Protein AF-A0A7S1UTX3-F1 (afdb_monomer)

Foldseek 3Di:
DDDDDDPDDPCCVPPVDDPDDDDPLAVDACLVVQVVCVVVVVPHPQVVQVPDPDRYDPVSVVVSVVVCVVVVQFDFDPDPDDTPDPRPPDDDPDDDDDCDDDDDDDDPDD

Organism: NCBI:txid210454

Structure (mmCIF, N/CA/C/O backbone):
data_AF-A0A7S1UTX3-F1
#
_entry.id   AF-A0A7S1UTX3-F1
#
loop_
_atom_site.group_PDB
_atom_site.id
_atom_site.type_symbol
_atom_site.label_atom_id
_atom_site.label_alt_id
_atom_site.label_comp_id
_atom_site.label_asym_id
_atom_site.label_entity_id
_atom_site.label_seq_id
_atom_site.pdbx_PDB_ins_code
_atom_site.Cartn_x
_atom_site.Cartn_y
_atom_site.Cartn_z
_atom_site.occupancy
_atom_site.B_iso_or_equiv
_atom_site.auth_seq_id
_atom_site.auth_comp_id
_atom_site.auth_asym_id
_atom_site.auth_atom_id
_atom_site.pdbx_PDB_model_num
ATOM 1 N N . PRO A 1 1 ? -37.092 4.075 16.153 1.00 83.31 1 PRO A N 1
ATOM 2 C CA . PRO A 1 1 ? -36.030 3.950 17.183 1.00 83.31 1 PRO A CA 1
ATOM 3 C C . PRO A 1 1 ? -35.410 2.551 17.130 1.00 83.31 1 PRO A C 1
ATOM 5 O O . PRO A 1 1 ? -36.159 1.580 17.152 1.00 83.31 1 PRO A O 1
ATOM 8 N N . GLY A 1 2 ? -34.086 2.457 16.983 1.00 96.75 2 GLY A N 1
ATOM 9 C CA . GLY A 1 2 ? -33.353 1.187 16.927 1.00 96.75 2 GLY A CA 1
ATOM 10 C C . GLY A 1 2 ? -32.471 0.996 18.158 1.00 96.75 2 GLY A C 1
ATOM 11 O O . GLY A 1 2 ? -32.091 1.976 18.797 1.00 96.75 2 GLY A O 1
ATOM 12 N N . VAL A 1 3 ? -32.156 -0.257 18.482 1.00 96.12 3 VAL A N 1
ATOM 13 C CA . VAL A 1 3 ? -31.199 -0.615 19.537 1.00 96.12 3 VAL A CA 1
ATOM 14 C C . VAL A 1 3 ? -29.976 -1.246 18.874 1.00 96.12 3 VAL A C 1
ATOM 16 O O . VAL A 1 3 ? -30.130 -2.114 18.017 1.00 96.12 3 VAL A O 1
ATOM 19 N N . SER A 1 4 ? -28.779 -0.804 19.262 1.00 94.69 4 SER A N 1
ATOM 20 C CA . SER A 1 4 ? -27.497 -1.391 18.858 1.00 94.69 4 SER A CA 1
ATOM 21 C C . SER A 1 4 ? -26.820 -1.981 20.089 1.00 94.69 4 SER A C 1
ATOM 23 O O . SER A 1 4 ? -26.649 -1.285 21.090 1.00 94.69 4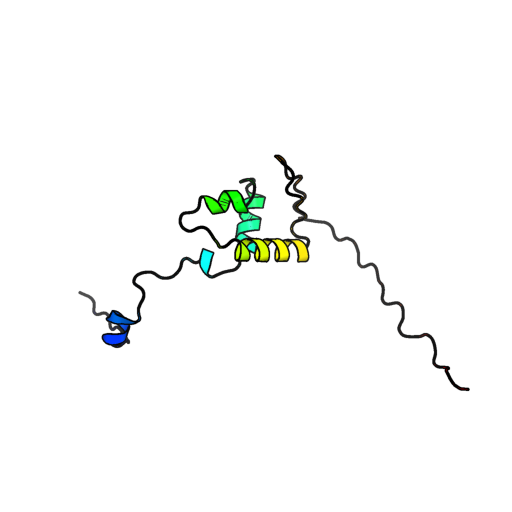 SER A O 1
ATOM 25 N N . TYR A 1 5 ? -26.446 -3.257 20.021 1.00 95.50 5 TYR A N 1
ATOM 26 C CA . TYR A 1 5 ? -25.701 -3.932 21.079 1.00 95.50 5 TYR A CA 1
ATOM 27 C C . TYR A 1 5 ? -24.243 -4.058 20.654 1.00 95.50 5 TYR A C 1
ATOM 29 O O . TYR A 1 5 ? -23.915 -4.769 19.705 1.00 95.50 5 TYR A O 1
ATOM 37 N N . HIS A 1 6 ? -23.370 -3.357 21.366 1.00 94.00 6 HIS A N 1
ATOM 38 C CA . HIS A 1 6 ? -21.934 -3.398 21.141 1.00 94.00 6 HIS A CA 1
ATOM 39 C C . HIS A 1 6 ? -21.304 -4.446 22.061 1.00 94.00 6 HIS A C 1
ATOM 41 O O . HIS A 1 6 ? -21.386 -4.339 23.281 1.00 94.00 6 HIS A O 1
ATOM 47 N N . MET A 1 7 ? -20.692 -5.475 21.473 1.00 96.56 7 MET A N 1
ATOM 48 C CA . MET A 1 7 ? -20.127 -6.622 22.199 1.00 96.56 7 MET A CA 1
ATOM 49 C C . MET A 1 7 ? -18.654 -6.384 22.569 1.00 96.56 7 MET A C 1
ATOM 51 O O . MET A 1 7 ? -17.792 -7.216 22.297 1.00 96.56 7 MET A O 1
ATOM 55 N N . PHE A 1 8 ? -18.354 -5.224 23.153 1.00 95.44 8 PHE A N 1
ATOM 56 C CA . PHE A 1 8 ? -17.022 -4.854 23.637 1.00 95.44 8 PHE A CA 1
ATOM 57 C C . PHE A 1 8 ? -17.122 -4.062 24.948 1.00 95.44 8 PHE A C 1
ATOM 59 O O . PHE A 1 8 ? -18.168 -3.500 25.264 1.00 95.44 8 PHE A O 1
ATOM 66 N N . SER A 1 9 ? -16.042 -4.041 25.735 1.00 96.50 9 SER A N 1
ATOM 67 C CA . SER A 1 9 ? -16.003 -3.305 27.006 1.00 96.50 9 SER A CA 1
ATOM 68 C C . SER A 1 9 ? -15.848 -1.795 26.785 1.00 96.50 9 SER A C 1
ATOM 70 O O . SER A 1 9 ? -15.297 -1.374 25.766 1.00 96.50 9 SER A O 1
ATOM 72 N N . SER A 1 10 ? -16.261 -0.977 27.760 1.00 94.69 10 SER A N 1
ATOM 73 C CA . SER A 1 10 ? -16.034 0.477 27.714 1.00 94.69 10 SER A CA 1
ATOM 74 C C . SER A 1 10 ? -14.548 0.825 27.622 1.00 94.69 10 SER A C 1
ATOM 76 O O . SER A 1 10 ? -14.178 1.703 26.855 1.00 94.69 10 SER A O 1
ATOM 78 N N . HIS A 1 11 ? -13.685 0.076 28.321 1.00 96.44 11 HIS A N 1
ATOM 79 C CA . HIS A 1 11 ? -12.235 0.253 28.225 1.00 96.44 11 HIS A CA 1
ATOM 80 C C . HIS A 1 11 ? -11.743 0.063 26.787 1.00 96.44 11 HIS A C 1
ATOM 82 O O . HIS A 1 11 ? -11.013 0.898 26.269 1.00 96.44 11 HIS A O 1
ATOM 88 N N . THR A 1 12 ? -12.180 -1.009 26.123 1.00 95.50 12 THR A N 1
ATOM 89 C CA . THR A 1 12 ? -11.781 -1.310 24.742 1.00 95.50 12 THR A CA 1
ATOM 90 C C . THR A 1 12 ? -12.228 -0.212 23.781 1.00 95.50 12 THR A C 1
ATOM 92 O O . THR A 1 12 ? -11.463 0.191 22.913 1.00 95.50 12 THR A O 1
ATOM 95 N N . PHE A 1 13 ? -13.439 0.317 23.965 1.00 94.56 13 PHE A N 1
ATOM 96 C CA . PHE A 1 13 ? -13.952 1.422 23.156 1.00 94.56 13 PHE A CA 1
ATOM 97 C C . PHE A 1 13 ? -13.169 2.727 23.343 1.00 94.56 13 PHE A C 1
ATOM 99 O O . PHE A 1 13 ? -12.917 3.425 22.369 1.00 94.56 13 PHE A O 1
ATOM 106 N N . GLU A 1 14 ? -12.796 3.056 24.580 1.00 94.12 14 GLU A N 1
ATOM 107 C CA . GLU A 1 14 ? -12.175 4.343 24.911 1.00 94.12 14 GLU A CA 1
ATOM 108 C C . GLU A 1 14 ? -10.654 4.358 24.724 1.00 94.12 14 GLU A C 1
ATOM 110 O O . GLU A 1 14 ? -10.095 5.408 24.416 1.00 94.12 14 GLU A O 1
ATOM 115 N N . GLN A 1 15 ? -9.982 3.224 24.950 1.00 94.75 15 GLN A N 1
ATOM 116 C CA . GLN A 1 15 ? -8.517 3.150 24.999 1.00 94.75 15 GLN A CA 1
ATOM 117 C C . GLN A 1 15 ? -7.905 2.384 23.821 1.00 94.75 15 GLN A C 1
ATOM 119 O O . GLN A 1 15 ? -6.825 2.748 23.361 1.00 94.75 15 GLN A O 1
ATOM 124 N N . ASP A 1 16 ? -8.575 1.335 23.327 1.00 94.19 16 ASP A N 1
ATOM 125 C CA . ASP A 1 16 ? -7.967 0.390 22.377 1.00 94.19 16 ASP A CA 1
ATOM 126 C C . ASP A 1 16 ? -8.447 0.601 20.929 1.00 94.19 16 ASP A C 1
ATOM 128 O O . ASP A 1 16 ? -7.714 0.321 19.976 1.00 94.19 16 ASP A O 1
ATOM 132 N N . LEU A 1 17 ? -9.682 1.078 20.736 1.00 93.50 17 LEU A N 1
ATOM 133 C CA . LEU A 1 17 ? -10.240 1.308 19.405 1.00 93.50 17 LEU A CA 1
ATOM 134 C C . LEU A 1 17 ? -9.669 2.582 18.783 1.00 93.50 17 LEU A C 1
ATOM 136 O O . LEU A 1 17 ? -9.809 3.685 19.303 1.00 93.50 17 LEU A O 1
ATOM 140 N N . GLN A 1 18 ? -9.081 2.428 17.600 1.00 91.94 18 GLN A N 1
ATOM 141 C CA . GLN A 1 18 ? -8.689 3.565 16.780 1.00 91.94 18 GLN A CA 1
ATOM 142 C C . GLN A 1 18 ? -9.928 4.258 16.209 1.00 91.94 18 GLN A C 1
ATOM 144 O O . GLN A 1 18 ? -10.832 3.595 15.698 1.00 91.94 18 GLN A O 1
ATOM 149 N N . GLU A 1 19 ? -9.921 5.592 16.226 1.00 92.25 19 GLU A N 1
ATOM 150 C CA . GLU A 1 19 ? -10.980 6.411 15.622 1.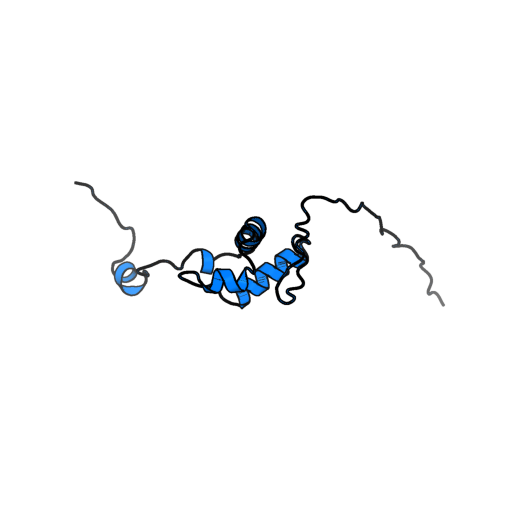00 92.25 19 GLU A CA 1
ATOM 151 C C . GLU A 1 19 ? -11.126 6.128 14.117 1.00 92.25 19 GLU A C 1
ATOM 153 O O . GLU A 1 19 ? -12.236 6.053 13.593 1.00 92.25 19 GLU A O 1
ATOM 158 N N . TYR A 1 20 ? -9.999 5.884 13.438 1.00 92.19 20 TYR A N 1
ATOM 159 C CA . TYR A 1 20 ? -9.956 5.508 12.030 1.00 92.19 20 TYR A CA 1
ATOM 160 C C . TYR A 1 20 ? -9.078 4.284 11.827 1.00 92.19 20 TYR A C 1
ATOM 162 O O . TYR A 1 20 ? -7.994 4.159 12.396 1.00 92.19 20 TYR A O 1
ATOM 170 N N . GLN A 1 21 ? -9.548 3.386 10.969 1.00 91.81 21 GLN A N 1
ATOM 171 C CA . GLN A 1 21 ? -8.756 2.252 10.522 1.00 91.81 21 GLN A CA 1
ATOM 172 C C . GLN A 1 21 ? -7.658 2.717 9.565 1.00 91.81 21 GLN A C 1
ATOM 174 O O . GLN A 1 21 ? -7.842 3.663 8.797 1.00 91.81 21 GLN A O 1
ATOM 179 N N . LEU A 1 22 ? -6.530 2.007 9.577 1.00 92.50 22 LEU A N 1
ATOM 180 C CA . LEU A 1 22 ? -5.462 2.248 8.615 1.00 92.50 22 LEU A CA 1
ATOM 181 C C . LEU A 1 22 ? -6.000 2.061 7.176 1.00 92.50 22 LEU A C 1
ATOM 183 O O . LEU A 1 22 ? -6.675 1.056 6.924 1.00 92.50 22 LEU A O 1
ATOM 187 N N . PRO A 1 23 ? -5.707 2.983 6.236 1.00 93.00 23 PRO A N 1
ATOM 188 C CA . PRO A 1 23 ? -6.135 2.866 4.84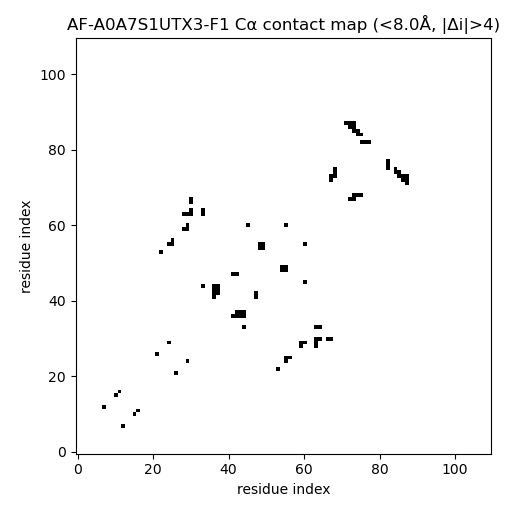7 1.00 93.00 23 PRO A CA 1
ATOM 189 C C . PRO A 1 23 ? -5.682 1.557 4.200 1.00 93.00 23 PRO A C 1
ATOM 191 O O . PRO A 1 23 ? -4.588 1.062 4.469 1.00 93.00 23 PRO A O 1
ATOM 194 N N . GLU A 1 24 ? -6.505 1.028 3.298 1.00 92.81 24 GLU A N 1
ATOM 195 C CA . GLU A 1 24 ? -6.248 -0.233 2.593 1.00 92.81 24 GLU A CA 1
ATOM 196 C C . GLU A 1 24 ? -4.895 -0.235 1.862 1.00 92.81 24 GLU A C 1
ATOM 198 O O . GLU A 1 24 ? -4.112 -1.170 2.013 1.00 92.81 24 GLU A O 1
ATOM 203 N N . MET A 1 25 ? -4.565 0.869 1.187 1.00 93.00 25 MET A N 1
ATOM 204 C CA . MET A 1 25 ? -3.303 1.048 0.459 1.00 93.00 25 MET A CA 1
ATOM 205 C C . MET A 1 25 ? -2.051 0.946 1.351 1.00 93.00 25 MET A C 1
ATOM 207 O O . MET A 1 25 ? -0.949 0.748 0.855 1.00 93.00 25 MET A O 1
ATOM 211 N N . LEU A 1 26 ? -2.192 1.084 2.673 1.00 93.00 26 LEU A N 1
ATOM 212 C CA . LEU A 1 2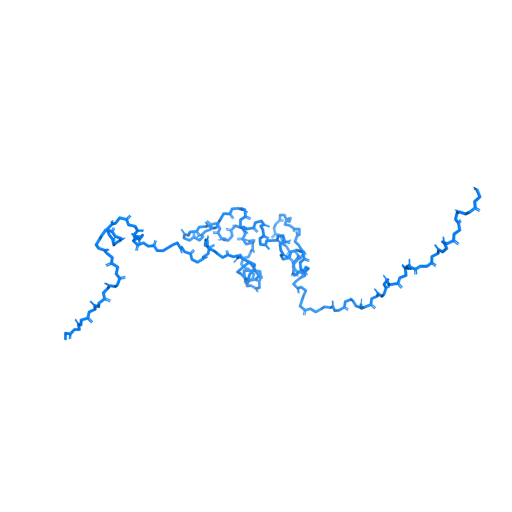6 ? -1.089 0.923 3.627 1.00 93.00 26 LEU A CA 1
ATOM 213 C C . LEU A 1 26 ? -1.066 -0.464 4.288 1.00 93.00 26 LEU A C 1
ATOM 215 O O . LEU A 1 26 ? -0.187 -0.736 5.104 1.00 93.00 26 LEU A O 1
ATOM 219 N N . ARG A 1 27 ? -2.033 -1.331 3.969 1.00 92.81 27 ARG A N 1
ATOM 220 C CA . ARG A 1 27 ? -2.222 -2.653 4.584 1.00 92.81 27 ARG A CA 1
ATOM 221 C C . ARG A 1 27 ? -1.981 -3.824 3.634 1.00 92.81 27 ARG A C 1
ATOM 223 O O . ARG A 1 27 ? -1.803 -4.938 4.117 1.00 92.81 27 ARG A O 1
ATOM 230 N N . VAL A 1 28 ? -2.033 -3.592 2.325 1.00 91.81 28 VAL A N 1
ATOM 231 C CA . VAL A 1 28 ? -2.006 -4.632 1.282 1.00 91.81 28 VAL A CA 1
ATOM 232 C C . VAL A 1 28 ? -0.836 -4.384 0.318 1.00 91.81 28 VAL A C 1
ATOM 234 O O . VAL A 1 28 ? -0.266 -3.291 0.293 1.00 91.81 28 VAL A O 1
ATOM 237 N N . GLY A 1 29 ? -0.443 -5.418 -0.434 1.00 91.44 29 GLY A N 1
ATOM 238 C CA . GLY A 1 29 ? 0.470 -5.289 -1.571 1.00 91.44 29 GLY A CA 1
ATOM 239 C C . GLY A 1 29 ? -0.086 -4.353 -2.649 1.00 91.44 29 GLY A C 1
ATOM 240 O O . GLY A 1 29 ? -1.296 -4.146 -2.740 1.00 91.44 29 GLY A O 1
ATOM 241 N N . LEU A 1 30 ? 0.800 -3.728 -3.427 1.00 94.44 30 LEU A N 1
ATOM 242 C CA . LEU A 1 30 ? 0.441 -2.685 -4.395 1.00 94.44 30 LEU A CA 1
ATOM 243 C C . LEU A 1 30 ? 0.567 -3.161 -5.845 1.00 94.44 30 LEU A C 1
ATOM 245 O O . LEU A 1 30 ? 0.443 -2.345 -6.750 1.00 94.44 30 LEU A O 1
ATOM 249 N N . GLU A 1 31 ? 0.832 -4.443 -6.086 1.00 93.50 31 GLU A N 1
ATOM 250 C CA . GLU A 1 31 ? 1.053 -5.037 -7.408 1.00 93.50 31 GLU A CA 1
ATOM 251 C C . GLU A 1 31 ? -0.088 -4.742 -8.392 1.00 93.50 31 GLU A C 1
ATOM 253 O O . GLU A 1 31 ? 0.160 -4.198 -9.470 1.00 93.50 31 GLU A O 1
ATOM 258 N N . ASP A 1 32 ? -1.332 -4.997 -7.990 1.00 92.06 32 ASP A N 1
ATOM 259 C CA . ASP A 1 32 ? -2.520 -4.749 -8.812 1.00 92.06 32 ASP A CA 1
ATOM 260 C C . ASP A 1 32 ? -2.697 -3.258 -9.104 1.00 92.06 32 ASP A C 1
ATOM 262 O O . ASP A 1 32 ? -2.989 -2.849 -10.229 1.00 92.06 32 ASP A O 1
ATOM 266 N N . LEU A 1 33 ? -2.468 -2.425 -8.090 1.00 92.94 33 LEU A N 1
ATOM 267 C CA . LEU A 1 33 ? -2.616 -0.981 -8.197 1.00 92.94 33 LEU A CA 1
ATOM 268 C C . LEU A 1 33 ? -1.531 -0.380 -9.100 1.00 92.94 33 LEU A C 1
ATOM 270 O O . LEU A 1 33 ? -1.814 0.480 -9.935 1.00 92.94 33 LEU A O 1
ATOM 274 N N . VAL A 1 34 ? -0.293 -0.859 -8.976 1.00 92.06 34 VAL A N 1
ATOM 275 C CA . VAL A 1 34 ? 0.820 -0.502 -9.857 1.00 92.06 34 VAL A CA 1
ATOM 276 C C . VAL A 1 34 ? 0.485 -0.904 -11.289 1.00 92.06 34 VAL A C 1
ATOM 278 O O . VAL A 1 34 ? 0.557 -0.049 -12.168 1.00 92.06 34 VAL A O 1
ATOM 281 N N . LEU A 1 35 ? 0.040 -2.139 -11.535 1.00 90.19 35 LEU A N 1
ATOM 282 C CA . LEU A 1 35 ? -0.387 -2.581 -12.866 1.00 90.19 35 LEU A CA 1
ATOM 283 C C . LEU A 1 35 ? -1.511 -1.716 -13.436 1.00 90.19 35 LEU A C 1
ATOM 285 O O . LEU A 1 35 ? -1.471 -1.377 -14.615 1.00 90.19 35 LEU A O 1
ATOM 289 N N . GLN A 1 36 ? -2.478 -1.305 -12.617 1.00 91.69 36 GLN A N 1
ATOM 290 C CA . GLN A 1 36 ? -3.561 -0.429 -13.053 1.00 91.69 36 GLN A CA 1
ATOM 291 C C . GLN A 1 36 ? -3.053 0.962 -13.462 1.00 91.69 36 GLN A C 1
ATOM 293 O O . GLN A 1 36 ? -3.467 1.486 -14.495 1.00 91.69 36 GLN A O 1
ATOM 298 N N . ILE A 1 37 ? -2.127 1.552 -12.699 1.00 90.56 37 ILE A N 1
ATOM 299 C CA . ILE A 1 37 ? -1.463 2.815 -13.069 1.00 90.56 37 ILE A CA 1
ATOM 300 C C . ILE A 1 37 ? -0.714 2.651 -14.393 1.00 90.56 37 ILE A C 1
ATOM 302 O O . ILE A 1 37 ? -0.750 3.548 -15.243 1.00 90.56 37 ILE A O 1
ATOM 306 N N . LEU A 1 38 ? -0.042 1.509 -14.574 1.00 85.94 38 LEU A N 1
ATOM 307 C CA . LEU A 1 38 ? 0.650 1.211 -15.817 1.00 85.94 38 LEU A CA 1
ATOM 308 C C . LEU A 1 38 ? -0.336 1.062 -16.982 1.00 85.94 38 LEU A C 1
ATOM 310 O O . LEU A 1 38 ? -0.130 1.657 -18.029 1.00 85.94 38 LEU A O 1
ATOM 314 N N . LEU A 1 39 ? -1.440 0.352 -16.800 1.00 86.75 39 LEU A N 1
ATOM 315 C CA . LEU A 1 39 ? -2.446 0.151 -17.840 1.00 86.75 39 LEU A CA 1
ATOM 316 C C . LEU A 1 39 ? -3.127 1.457 -18.278 1.00 86.75 39 LEU A C 1
ATOM 318 O O . LEU A 1 39 ? -3.513 1.593 -19.434 1.00 86.75 39 LEU A O 1
ATOM 322 N N . LEU A 1 40 ? -3.284 2.409 -17.357 1.00 89.75 40 LEU A N 1
ATOM 323 C CA . LEU A 1 40 ? -3.950 3.691 -17.601 1.00 89.75 40 LEU A CA 1
ATOM 324 C C . LEU A 1 40 ? -3.004 4.806 -18.081 1.00 89.75 40 LEU A C 1
ATOM 326 O O . LEU A 1 40 ? -3.434 5.954 -18.171 1.00 89.75 40 LEU A O 1
ATOM 330 N N . ASP A 1 41 ? -1.730 4.503 -18.349 1.00 86.25 41 ASP A N 1
ATOM 331 C CA . ASP A 1 41 ? -0.727 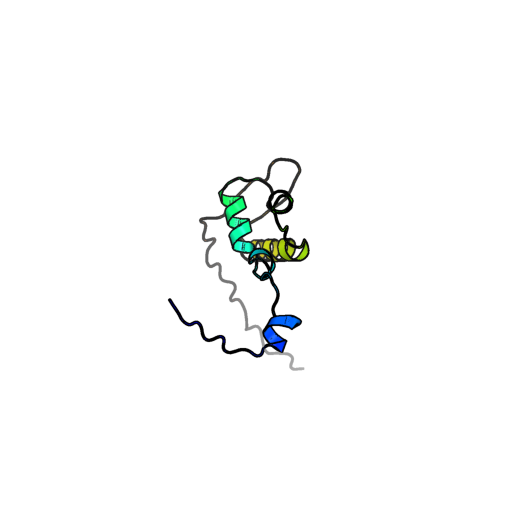5.485 -18.796 1.00 86.25 41 ASP A CA 1
ATOM 332 C C . ASP A 1 41 ? -0.606 6.736 -17.902 1.00 86.25 41 ASP A C 1
ATOM 334 O O . ASP A 1 41 ? -0.322 7.842 -18.357 1.00 86.25 41 ASP A O 1
ATOM 338 N N . LEU A 1 42 ? -0.739 6.554 -16.582 1.00 87.25 42 LEU A N 1
ATOM 339 C CA . LEU A 1 42 ? -0.669 7.640 -15.587 1.00 87.25 42 LEU A CA 1
ATOM 340 C C . LEU A 1 42 ? 0.770 8.059 -15.210 1.00 87.25 42 LEU A C 1
ATOM 342 O O . LEU A 1 42 ? 0.968 8.859 -14.293 1.00 87.25 42 LEU A O 1
ATOM 346 N N . GLY A 1 43 ? 1.773 7.529 -15.917 1.00 86.12 43 GLY A N 1
ATOM 347 C CA . GLY A 1 43 ? 3.197 7.778 -15.681 1.00 86.12 43 GLY A CA 1
ATOM 348 C C . GLY A 1 43 ? 3.862 6.765 -14.745 1.00 86.12 43 GLY A C 1
ATOM 349 O O . GLY A 1 43 ? 3.471 5.596 -14.680 1.00 86.12 43 GLY A O 1
ATOM 350 N N . GLU A 1 44 ? 4.915 7.207 -14.054 1.00 87.19 44 GLU A N 1
ATOM 351 C CA . GLU A 1 44 ? 5.664 6.384 -13.101 1.00 87.19 44 GLU A CA 1
ATOM 352 C C . GLU A 1 44 ? 4.840 6.171 -11.808 1.00 87.19 44 GLU A C 1
ATOM 354 O O . GLU A 1 44 ? 4.475 7.145 -11.142 1.00 87.19 44 GLU A O 1
ATOM 359 N N . PRO A 1 45 ? 4.583 4.915 -11.390 1.00 89.62 45 PRO A N 1
ATOM 360 C CA . PRO A 1 45 ? 3.772 4.608 -10.212 1.00 89.62 45 PRO A CA 1
ATOM 361 C C . PRO A 1 45 ? 4.274 5.241 -8.916 1.00 89.62 45 PRO A C 1
ATOM 363 O O . PRO A 1 45 ? 3.468 5.702 -8.110 1.00 89.62 45 PRO A O 1
ATOM 366 N N . THR A 1 46 ? 5.592 5.318 -8.722 1.00 89.94 46 THR A N 1
ATOM 367 C CA . THR A 1 46 ? 6.195 5.920 -7.525 1.00 89.94 46 THR A CA 1
ATOM 368 C C . THR A 1 46 ? 5.868 7.408 -7.418 1.00 89.94 46 THR A C 1
ATOM 370 O O . THR A 1 46 ? 5.436 7.874 -6.363 1.00 89.94 46 THR A O 1
ATOM 373 N N . SER A 1 47 ? 6.031 8.163 -8.508 1.00 90.50 47 SER A N 1
ATOM 374 C CA . SER A 1 47 ? 5.758 9.604 -8.520 1.00 90.50 47 SER A CA 1
ATOM 375 C C . SER A 1 47 ? 4.261 9.921 -8.556 1.00 90.50 47 SER A C 1
ATOM 377 O O . SER A 1 47 ? 3.838 10.949 -8.020 1.00 90.50 47 SER A O 1
ATOM 379 N N . PHE A 1 48 ? 3.443 9.033 -9.127 1.00 91.88 48 PHE A N 1
ATOM 380 C CA . PHE A 1 48 ? 1.987 9.140 -9.086 1.00 91.88 48 PHE A CA 1
ATOM 381 C C . PHE A 1 48 ? 1.447 8.942 -7.663 1.00 91.88 48 PHE A C 1
ATOM 383 O O . PHE A 1 48 ? 0.724 9.798 -7.149 1.00 91.88 48 PHE A O 1
ATOM 390 N N . LEU A 1 49 ? 1.852 7.863 -6.987 1.00 93.31 49 LEU A N 1
ATOM 391 C CA . LEU A 1 49 ? 1.381 7.539 -5.636 1.00 93.31 49 LEU A CA 1
ATOM 392 C C . LEU A 1 49 ? 1.928 8.467 -4.555 1.00 93.31 49 LEU A C 1
ATOM 394 O O . LEU A 1 49 ? 1.291 8.625 -3.514 1.00 93.31 49 LEU A O 1
ATOM 398 N N . ALA A 1 50 ? 3.034 9.161 -4.822 1.00 92.44 50 ALA A N 1
ATOM 399 C CA . ALA A 1 50 ? 3.517 10.237 -3.961 1.00 92.44 50 ALA A CA 1
ATOM 400 C C . ALA A 1 50 ? 2.518 11.407 -3.830 1.00 92.44 50 ALA A C 1
ATOM 402 O O . ALA A 1 50 ? 2.594 12.163 -2.865 1.00 92.44 50 ALA A O 1
ATOM 403 N N . LYS A 1 51 ? 1.580 11.562 -4.776 1.00 92.81 51 LYS A N 1
ATOM 404 C CA . LYS A 1 51 ? 0.542 12.610 -4.755 1.00 9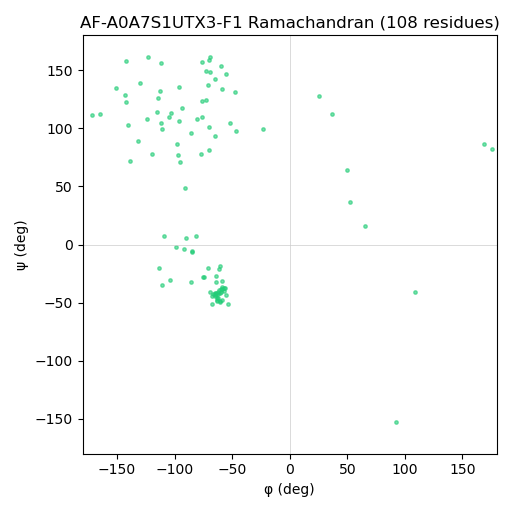2.81 51 LYS A CA 1
ATOM 405 C C . LYS A 1 51 ? -0.759 12.164 -4.076 1.00 92.81 51 LYS A C 1
ATOM 407 O O . LYS A 1 51 ? -1.687 12.963 -3.972 1.00 92.81 51 LYS A O 1
ATOM 412 N N . ALA A 1 52 ? -0.862 10.901 -3.661 1.00 92.62 52 ALA A N 1
ATOM 413 C CA . ALA A 1 52 ? -2.057 10.378 -3.007 1.00 92.62 52 ALA A CA 1
ATOM 414 C C . ALA A 1 52 ? -2.236 10.966 -1.596 1.00 92.62 52 ALA A C 1
ATOM 416 O O . ALA A 1 52 ? -1.277 11.402 -0.965 1.00 92.62 52 ALA A O 1
ATOM 417 N N . VAL A 1 53 ? -3.469 10.925 -1.074 1.00 92.56 53 VAL A N 1
ATOM 418 C CA . VAL A 1 53 ? -3.813 11.446 0.268 1.00 92.56 53 VAL A CA 1
ATOM 419 C C . VAL A 1 53 ? -2.966 10.802 1.370 1.00 92.56 53 VAL A C 1
ATOM 421 O O . VAL A 1 53 ? -2.565 11.473 2.312 1.00 92.56 53 VAL A O 1
ATOM 424 N N . ASN A 1 54 ? -2.679 9.508 1.239 1.00 91.31 54 ASN A N 1
ATOM 425 C CA . ASN A 1 54 ? -1.831 8.762 2.161 1.00 91.31 54 ASN A CA 1
ATOM 426 C C . ASN A 1 54 ? -0.808 7.967 1.346 1.00 91.31 54 ASN A C 1
ATOM 428 O O . ASN A 1 54 ? -1.128 6.849 0.960 1.00 91.31 54 ASN A O 1
ATOM 432 N N . PRO A 1 55 ? 0.376 8.509 1.022 1.00 93.81 55 PRO A N 1
ATOM 433 C CA . PRO A 1 55 ? 1.322 7.831 0.142 1.00 93.81 55 PRO A CA 1
ATOM 434 C C . PRO A 1 55 ? 1.842 6.522 0.765 1.00 93.81 55 PRO A C 1
ATOM 436 O O . PRO A 1 55 ? 2.074 6.467 1.978 1.00 93.81 55 PRO A O 1
ATOM 439 N N . PRO A 1 56 ? 2.052 5.462 -0.038 1.00 94.88 56 PRO A N 1
ATOM 440 C CA . PRO A 1 56 ? 2.627 4.217 0.451 1.00 94.88 56 PRO A CA 1
ATOM 441 C C . PRO A 1 56 ? 4.107 4.379 0.815 1.00 94.88 56 PRO A C 1
ATOM 443 O O . PRO A 1 56 ? 4.798 5.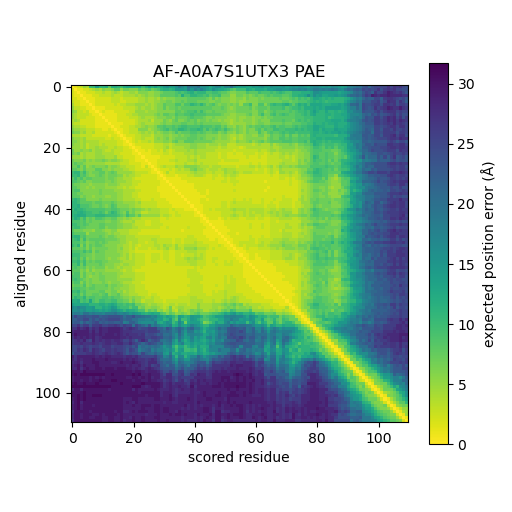293 0.362 1.00 94.88 56 PRO A O 1
ATOM 446 N N . SER A 1 57 ? 4.630 3.443 1.610 1.00 93.44 57 SER A N 1
ATOM 447 C CA . SER A 1 57 ? 6.062 3.420 1.923 1.00 93.44 57 SER A CA 1
ATOM 448 C C . SER A 1 57 ? 6.905 3.043 0.697 1.00 93.44 57 SER A C 1
ATOM 450 O O . SER A 1 57 ? 6.509 2.214 -0.125 1.00 93.44 57 SER A O 1
ATOM 452 N N . ALA A 1 58 ? 8.126 3.581 0.613 1.00 91.38 58 ALA A N 1
ATOM 453 C CA . ALA A 1 58 ? 9.069 3.233 -0.454 1.00 91.38 58 ALA A CA 1
ATOM 454 C C . ALA A 1 58 ? 9.402 1.728 -0.484 1.00 91.38 58 ALA A C 1
ATOM 456 O O . ALA A 1 58 ? 9.639 1.160 -1.549 1.00 91.38 58 ALA A O 1
ATOM 457 N N . LEU A 1 59 ? 9.389 1.066 0.680 1.00 92.38 59 LEU A N 1
ATOM 458 C CA . LEU A 1 59 ? 9.598 -0.376 0.779 1.00 92.38 59 LEU A CA 1
ATOM 459 C C . LEU A 1 59 ? 8.439 -1.157 0.143 1.00 92.38 59 LEU A C 1
ATOM 461 O O . LEU A 1 59 ? 8.692 -2.090 -0.612 1.00 92.38 59 LEU A O 1
ATOM 465 N N . ALA A 1 60 ? 7.189 -0.756 0.400 1.00 92.50 60 ALA A N 1
ATOM 466 C CA . ALA A 1 60 ? 6.010 -1.388 -0.196 1.00 92.50 60 ALA A CA 1
ATOM 467 C C . ALA A 1 60 ? 6.005 -1.249 -1.727 1.00 92.50 60 ALA A C 1
ATOM 469 O O . ALA A 1 60 ? 5.774 -2.230 -2.436 1.00 92.50 60 ALA A O 1
ATOM 4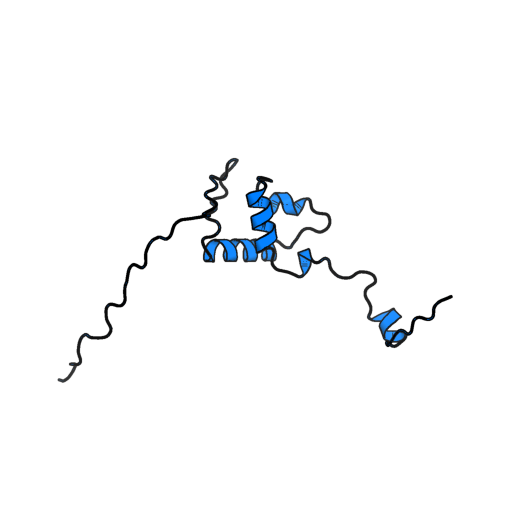70 N N . MET A 1 61 ? 6.361 -0.064 -2.236 1.00 92.62 61 MET A N 1
ATOM 471 C CA . MET A 1 61 ? 6.530 0.167 -3.675 1.00 92.62 61 MET A CA 1
ATOM 472 C C . MET A 1 61 ? 7.612 -0.734 -4.275 1.00 92.62 61 MET A C 1
ATOM 474 O O . MET A 1 61 ? 7.369 -1.422 -5.265 1.00 92.62 61 MET A O 1
ATOM 478 N N . LYS A 1 62 ? 8.791 -0.789 -3.645 1.00 91.12 62 LYS A N 1
ATOM 479 C CA . LYS A 1 62 ? 9.904 -1.634 -4.096 1.00 91.12 62 LYS A CA 1
ATOM 480 C C . LYS A 1 62 ? 9.542 -3.119 -4.095 1.00 91.12 62 LYS A C 1
ATOM 482 O O . LYS A 1 62 ? 9.922 -3.830 -5.018 1.00 91.12 62 LYS A O 1
ATOM 487 N N . ASN A 1 63 ? 8.840 -3.591 -3.067 1.00 92.75 63 ASN A N 1
ATOM 488 C CA . ASN A 1 63 ? 8.415 -4.987 -2.974 1.00 92.75 63 ASN A CA 1
ATOM 489 C C . ASN A 1 63 ? 7.430 -5.343 -4.091 1.00 92.75 63 ASN A C 1
ATOM 491 O O . ASN A 1 63 ? 7.590 -6.379 -4.726 1.00 92.75 63 ASN A O 1
ATOM 495 N N . SER A 1 64 ? 6.472 -4.457 -4.366 1.00 92.75 64 SER A N 1
ATOM 496 C CA . SER A 1 64 ? 5.466 -4.666 -5.413 1.00 92.75 64 SER A CA 1
ATOM 497 C C . SER A 1 64 ? 6.099 -4.667 -6.809 1.00 92.75 64 SER A C 1
ATOM 499 O O . SER A 1 64 ? 5.819 -5.551 -7.611 1.00 92.75 64 SER A O 1
ATOM 501 N N . LEU A 1 65 ? 7.026 -3.741 -7.084 1.00 89.69 65 LEU A N 1
ATOM 502 C CA . LEU A 1 65 ? 7.773 -3.711 -8.348 1.00 89.69 65 LEU A CA 1
ATOM 503 C C . LEU A 1 65 ? 8.622 -4.972 -8.544 1.00 89.69 65 LEU A C 1
ATOM 505 O O . LEU A 1 65 ? 8.545 -5.600 -9.593 1.00 89.69 65 LEU A O 1
ATOM 509 N N . LYS A 1 66 ? 9.358 -5.396 -7.511 1.00 90.06 66 LYS A N 1
ATOM 510 C CA . LYS A 1 66 ? 10.141 -6.640 -7.556 1.00 90.06 66 LYS A CA 1
ATOM 511 C C . LYS A 1 66 ? 9.282 -7.873 -7.803 1.00 90.06 66 LYS A C 1
ATOM 513 O O . LYS A 1 66 ? 9.717 -8.787 -8.495 1.00 90.06 66 LYS A O 1
ATOM 518 N N . LEU A 1 67 ? 8.090 -7.923 -7.209 1.00 92.12 67 LEU A N 1
ATOM 519 C CA . LEU A 1 67 ? 7.160 -9.023 -7.430 1.00 92.12 67 LEU A CA 1
ATOM 520 C C . LEU A 1 67 ? 6.728 -9.058 -8.899 1.00 92.12 67 LEU A C 1
ATOM 522 O O . LEU A 1 67 ? 6.838 -10.098 -9.543 1.00 92.12 67 LEU A O 1
ATOM 526 N N . LEU A 1 68 ? 6.323 -7.916 -9.449 1.00 89.69 68 LEU A N 1
ATOM 527 C CA . LEU A 1 68 ? 5.925 -7.795 -10.850 1.00 89.69 68 LEU A CA 1
ATOM 528 C C . LEU A 1 68 ? 7.061 -8.131 -11.831 1.00 89.69 68 LEU A C 1
ATOM 530 O O . LEU A 1 68 ? 6.813 -8.805 -12.830 1.00 89.69 68 LEU A O 1
ATOM 534 N N . GLU A 1 69 ? 8.296 -7.728 -11.522 1.00 87.62 69 GLU A N 1
ATOM 535 C CA . GLU A 1 69 ? 9.500 -8.116 -12.272 1.00 87.62 69 GLU A CA 1
ATOM 536 C C . GLU A 1 69 ? 9.736 -9.630 -12.204 1.00 87.62 69 GLU A C 1
ATOM 538 O O . GLU A 1 69 ? 9.961 -10.270 -13.228 1.00 87.62 69 GLU A O 1
ATOM 543 N N . SER A 1 70 ? 9.626 -10.233 -11.013 1.00 89.38 70 SER A N 1
ATOM 544 C CA . SER A 1 70 ? 9.812 -11.680 -10.834 1.00 89.38 70 SER A CA 1
ATOM 545 C C . SER A 1 70 ? 8.764 -12.522 -11.567 1.00 89.38 70 SER A C 1
ATOM 547 O O . SER A 1 70 ? 9.045 -13.654 -11.953 1.00 89.38 70 SER A O 1
ATOM 549 N N . LEU A 1 71 ? 7.571 -11.961 -11.778 1.00 90.25 71 LEU A N 1
ATOM 550 C CA . LEU A 1 71 ? 6.493 -12.575 -12.551 1.00 90.25 71 LEU A CA 1
ATOM 551 C C . LEU A 1 71 ? 6.617 -12.308 -14.060 1.00 90.25 71 LEU A C 1
ATOM 553 O O . LEU A 1 71 ? 5.806 -12.819 -14.829 1.00 90.25 71 LEU A O 1
ATOM 557 N N . GLY A 1 72 ? 7.583 -11.492 -14.495 1.00 84.38 72 GLY A N 1
ATOM 558 C CA . GLY A 1 72 ? 7.719 -11.072 -15.893 1.00 84.38 72 GLY A CA 1
ATOM 559 C C . GLY A 1 72 ? 6.553 -10.212 -16.399 1.00 84.38 72 GLY A C 1
ATOM 560 O O . GLY A 1 72 ? 6.380 -10.059 -17.608 1.00 84.38 72 GLY A O 1
ATOM 561 N N . ALA A 1 73 ? 5.739 -9.662 -15.490 1.00 84.19 73 ALA A N 1
ATOM 562 C CA . ALA A 1 73 ? 4.585 -8.830 -15.826 1.00 84.19 73 ALA A CA 1
ATOM 563 C C . ALA A 1 73 ? 5.010 -7.430 -16.282 1.00 84.19 73 ALA A C 1
ATOM 565 O O . ALA A 1 73 ? 4.304 -6.767 -17.045 1.00 84.19 73 ALA A O 1
ATOM 566 N N . VAL A 1 74 ? 6.163 -6.972 -15.791 1.00 79.88 74 VAL A N 1
ATOM 567 C CA . VAL A 1 74 ? 6.723 -5.678 -16.147 1.00 79.88 74 VAL A CA 1
ATOM 568 C C . VAL A 1 74 ? 8.245 -5.790 -16.238 1.00 79.88 74 VAL A C 1
ATOM 570 O O . VAL A 1 74 ? 8.894 -6.272 -15.317 1.00 79.88 74 VAL A O 1
ATOM 573 N N . GLU A 1 75 ? 8.809 -5.324 -17.348 1.00 71.62 75 GLU A N 1
ATOM 574 C CA . GLU A 1 75 ? 10.247 -5.144 -17.553 1.00 71.62 75 GLU A CA 1
ATOM 575 C C . GLU A 1 75 ? 10.477 -3.629 -17.599 1.00 71.62 75 GLU A C 1
ATOM 577 O O . GLU A 1 75 ? 10.137 -2.992 -18.598 1.00 71.62 75 GLU A O 1
ATOM 582 N N . VAL A 1 76 ? 10.921 -3.018 -16.490 1.00 64.25 76 VAL A N 1
ATOM 583 C CA . VAL A 1 76 ? 11.062 -1.553 -16.426 1.00 64.25 76 VAL A CA 1
ATOM 584 C C . VAL A 1 76 ? 12.505 -1.106 -16.265 1.00 64.25 76 VAL A C 1
ATOM 586 O O . VAL A 1 76 ? 13.094 -1.246 -15.198 1.00 64.25 76 VAL A O 1
ATOM 589 N N . GLU A 1 77 ? 13.029 -0.437 -17.292 1.00 62.72 77 GLU A N 1
ATOM 590 C CA . GLU A 1 77 ? 14.098 0.546 -17.129 1.00 62.72 77 GLU A CA 1
ATOM 591 C C . GLU A 1 77 ? 13.472 1.944 -17.042 1.00 62.72 77 GLU A C 1
ATOM 593 O O . GLU A 1 77 ? 12.988 2.501 -18.028 1.00 62.72 77 GLU A O 1
ATOM 598 N N . TRP A 1 78 ? 13.452 2.529 -15.842 1.00 63.03 78 TRP A N 1
ATOM 599 C CA . TRP A 1 78 ? 12.997 3.906 -15.643 1.00 63.03 78 TRP A CA 1
ATOM 600 C C . TRP A 1 78 ? 14.099 4.885 -16.089 1.00 63.03 78 TRP A C 1
ATOM 602 O O . TRP A 1 78 ? 14.834 5.423 -15.262 1.00 63.03 78 TRP A O 1
ATOM 612 N N . THR A 1 79 ? 14.259 5.104 -17.397 1.00 51.28 79 THR A N 1
ATOM 613 C CA . THR A 1 79 ? 15.149 6.149 -17.933 1.00 51.28 79 THR A CA 1
ATOM 614 C C . THR A 1 79 ? 14.365 7.416 -18.258 1.00 51.28 79 THR A C 1
ATOM 616 O O . THR A 1 79 ? 13.287 7.339 -18.840 1.00 51.28 79 THR A O 1
ATOM 619 N N . ASN A 1 80 ? 14.918 8.571 -17.873 1.00 48.16 80 ASN A N 1
ATOM 620 C CA . ASN A 1 80 ? 14.398 9.931 -18.066 1.00 48.16 80 ASN A CA 1
ATOM 621 C C . ASN A 1 80 ? 13.397 10.097 -19.230 1.00 48.16 80 ASN A C 1
ATOM 623 O O . ASN A 1 80 ? 13.799 10.292 -20.373 1.00 48.16 80 ASN A O 1
ATOM 627 N N . GLY A 1 81 ? 12.102 10.116 -18.904 1.00 53.50 81 GLY A N 1
ATOM 628 C CA . GLY A 1 81 ? 11.048 10.678 -19.752 1.00 53.50 81 GLY A CA 1
ATOM 629 C C . GLY A 1 81 ? 10.101 9.677 -20.404 1.00 53.50 81 GLY A C 1
ATOM 630 O O . GLY A 1 81 ? 8.905 9.932 -20.370 1.00 53.50 81 GLY A O 1
ATOM 631 N N . ASP A 1 82 ? 10.584 8.540 -20.906 1.00 51.91 82 ASP A N 1
ATOM 632 C CA . ASP A 1 82 ? 9.762 7.626 -21.710 1.00 51.91 82 ASP A CA 1
ATOM 633 C C . ASP A 1 82 ? 10.061 6.163 -21.359 1.00 51.91 82 ASP A C 1
ATOM 635 O O . ASP A 1 82 ? 11.066 5.587 -21.774 1.00 51.91 82 ASP A O 1
ATOM 639 N N . ALA A 1 83 ? 9.172 5.540 -20.584 1.00 52.53 83 ALA A N 1
ATOM 640 C CA . ALA A 1 83 ? 9.218 4.101 -20.357 1.00 52.53 83 ALA A CA 1
ATOM 641 C C . ALA A 1 83 ? 8.675 3.391 -21.608 1.00 52.53 83 ALA A C 1
ATOM 643 O O . ALA A 1 83 ? 7.475 3.447 -21.885 1.00 52.53 83 ALA A O 1
ATOM 644 N N . LEU A 1 84 ? 9.538 2.710 -22.368 1.00 46.09 84 LEU A N 1
ATOM 645 C CA . LEU A 1 84 ? 9.110 1.799 -23.433 1.00 46.09 84 LEU A CA 1
ATOM 646 C C . LEU A 1 84 ? 8.342 0.628 -22.803 1.00 46.09 84 LEU A C 1
ATOM 648 O O . LEU A 1 84 ? 8.922 -0.357 -22.354 1.00 46.09 84 LEU A O 1
ATOM 652 N N . ARG A 1 85 ? 7.015 0.751 -22.731 1.00 55.56 85 ARG A N 1
ATOM 653 C CA . ARG A 1 85 ? 6.141 -0.255 -22.124 1.00 55.56 85 ARG A CA 1
ATOM 654 C C . ARG A 1 85 ? 5.868 -1.400 -23.088 1.00 55.56 85 ARG A C 1
ATOM 656 O O . ARG A 1 85 ? 5.062 -1.272 -24.006 1.00 55.56 85 ARG A O 1
ATOM 663 N N . ARG A 1 86 ? 6.458 -2.562 -22.815 1.00 52.84 86 ARG A N 1
ATOM 664 C CA . ARG A 1 86 ? 5.923 -3.848 -23.274 1.00 52.84 86 ARG A CA 1
ATOM 665 C C . ARG A 1 86 ? 5.135 -4.448 -22.109 1.00 52.84 86 ARG A C 1
ATOM 667 O O . ARG A 1 86 ? 5.688 -5.190 -21.311 1.00 52.84 86 ARG A O 1
ATOM 674 N N . ILE A 1 87 ? 3.857 -4.087 -21.969 1.00 60.25 87 ILE A N 1
ATOM 675 C CA . ILE A 1 87 ? 2.956 -4.838 -21.082 1.00 60.25 87 ILE A CA 1
ATOM 676 C C . ILE A 1 87 ? 2.739 -6.178 -21.790 1.00 60.25 87 ILE A C 1
ATOM 678 O O . ILE A 1 87 ? 2.041 -6.245 -22.804 1.00 60.25 87 ILE A O 1
ATOM 682 N N . THR A 1 88 ? 3.437 -7.221 -21.351 1.00 54.19 88 THR A N 1
ATOM 683 C CA . THR A 1 88 ? 3.427 -8.552 -21.968 1.00 54.19 88 THR A CA 1
ATOM 684 C C . THR A 1 88 ? 2.068 -9.220 -21.741 1.00 54.19 88 THR A C 1
ATOM 686 O O . THR A 1 88 ? 1.902 -10.044 -20.854 1.00 54.19 88 THR A O 1
ATOM 689 N N . SER A 1 89 ? 1.057 -8.886 -22.552 1.00 53.66 89 SER A N 1
ATOM 690 C CA . SER A 1 89 ? -0.244 -9.573 -22.487 1.00 53.66 89 SER A CA 1
ATOM 691 C C . SER A 1 89 ? -0.304 -10.869 -23.305 1.00 53.66 89 SER A C 1
ATOM 693 O O . SER A 1 89 ? -1.286 -11.597 -23.219 1.00 53.66 89 SER A O 1
ATOM 695 N N . SER A 1 90 ? 0.724 -11.207 -24.092 1.00 49.38 90 SER A N 1
ATOM 696 C CA . SER A 1 90 ? 0.829 -12.516 -24.755 1.00 49.38 90 SER A CA 1
ATOM 697 C C . SER A 1 90 ? 2.190 -12.726 -25.425 1.00 49.38 90 SER A C 1
ATOM 699 O O . SER A 1 90 ? 2.474 -12.118 -26.454 1.00 49.38 90 SER A O 1
ATOM 701 N N . ARG A 1 91 ? 3.006 -13.644 -24.892 1.00 45.47 91 ARG A N 1
ATOM 702 C CA . ARG A 1 91 ? 3.701 -14.658 -25.702 1.00 45.47 91 ARG A CA 1
ATOM 703 C C . ARG A 1 91 ? 4.246 -15.758 -24.799 1.00 45.47 91 ARG A C 1
ATOM 705 O O . ARG A 1 91 ? 5.138 -15.538 -23.993 1.00 45.47 91 ARG A O 1
ATOM 712 N N . THR A 1 92 ? 3.665 -16.937 -24.956 1.00 47.97 92 THR A N 1
ATOM 713 C CA . THR A 1 92 ? 4.311 -18.216 -24.695 1.00 47.97 92 THR A CA 1
ATOM 714 C C . THR A 1 92 ? 5.640 -18.236 -25.451 1.00 47.97 92 THR A C 1
ATOM 716 O O . THR A 1 92 ? 5.638 -18.367 -26.674 1.00 47.97 92 THR A O 1
ATOM 719 N N . GLU A 1 93 ? 6.759 -18.072 -24.756 1.00 49.94 93 GLU A N 1
ATOM 720 C CA .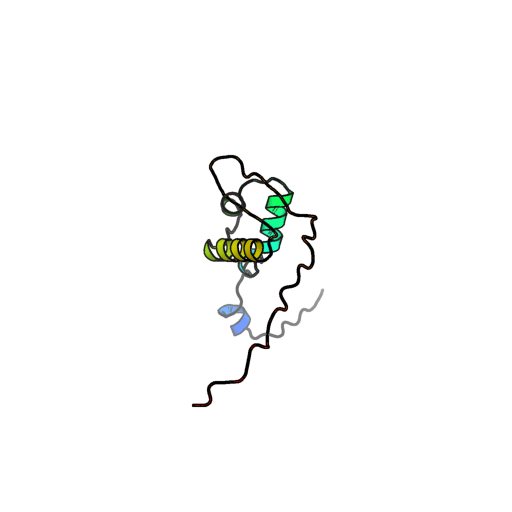 GLU A 1 93 ? 7.971 -18.774 -25.165 1.00 49.94 93 GLU A CA 1
ATOM 721 C C . GLU A 1 93 ? 7.884 -20.137 -24.493 1.00 49.94 93 GLU A C 1
ATOM 723 O O . GLU A 1 93 ? 8.024 -20.283 -23.282 1.00 49.94 93 GLU A O 1
ATOM 728 N N . ASP A 1 94 ? 7.383 -21.054 -25.313 1.00 38.12 94 ASP A N 1
ATOM 729 C CA . ASP A 1 94 ? 7.700 -22.467 -25.395 1.00 38.12 94 ASP A CA 1
ATOM 730 C C . ASP A 1 94 ? 8.241 -23.141 -24.132 1.00 38.12 94 ASP A C 1
ATOM 732 O O . ASP A 1 94 ? 9.279 -22.797 -23.570 1.00 38.12 94 ASP A O 1
ATOM 736 N N . MET A 1 95 ? 7.572 -24.241 -23.787 1.00 50.19 95 MET A N 1
ATOM 737 C CA . MET A 1 95 ? 8.248 -25.381 -23.193 1.00 50.19 95 MET A CA 1
ATOM 738 C C . MET A 1 95 ? 9.512 -25.678 -24.007 1.00 50.19 95 MET A C 1
ATOM 740 O O . MET A 1 95 ? 9.438 -26.325 -25.047 1.00 50.19 95 MET A O 1
ATOM 744 N N . ASN A 1 96 ? 10.664 -25.203 -23.544 1.00 44.12 96 ASN A N 1
ATOM 745 C CA . ASN A 1 96 ? 11.929 -25.812 -23.889 1.00 44.12 96 ASN A CA 1
ATOM 746 C C . ASN A 1 96 ? 12.401 -26.585 -22.668 1.00 44.12 96 ASN A C 1
ATOM 748 O O . ASN A 1 96 ? 12.728 -26.027 -21.618 1.00 44.12 96 ASN A O 1
ATOM 752 N N . GLU A 1 97 ? 12.344 -27.898 -22.829 1.00 51.09 97 GLU A N 1
ATOM 753 C CA . GLU A 1 97 ? 12.921 -28.884 -21.946 1.00 51.09 97 GLU A CA 1
ATOM 754 C C . GLU A 1 97 ? 14.368 -28.517 -21.596 1.00 51.09 97 GLU A C 1
ATOM 756 O O . GLU A 1 97 ? 15.223 -28.278 -22.445 1.00 51.09 97 GLU A O 1
ATOM 761 N N . SER A 1 98 ? 14.674 -28.566 -20.308 1.00 45.38 98 SER A N 1
ATOM 762 C CA . SER A 1 98 ? 15.965 -29.079 -19.860 1.00 45.38 98 SER A CA 1
ATOM 763 C C . SER A 1 98 ? 15.719 -29.928 -18.627 1.00 45.38 98 SER A C 1
ATOM 765 O O . SER A 1 98 ? 16.002 -29.561 -17.491 1.00 45.38 98 SER A O 1
ATOM 767 N N . CYS A 1 99 ? 15.119 -31.086 -18.894 1.00 43.31 99 CYS A N 1
ATOM 768 C CA . CYS A 1 99 ? 15.321 -32.288 -18.108 1.00 43.31 99 CYS A CA 1
ATOM 769 C C . CYS A 1 99 ? 16.426 -33.104 -18.810 1.00 43.31 99 CYS A C 1
ATOM 771 O O . CYS A 1 99 ? 16.156 -34.123 -19.426 1.00 43.31 99 CYS A O 1
ATOM 773 N N . GLU A 1 100 ? 17.670 -32.626 -18.746 1.00 41.72 100 GLU A N 1
ATOM 774 C CA . GLU A 1 100 ? 18.888 -33.400 -19.028 1.00 41.72 100 GLU A CA 1
ATOM 775 C C . GLU A 1 100 ? 19.955 -32.929 -18.018 1.00 41.72 100 GLU A C 1
ATOM 777 O O . GLU A 1 100 ? 20.209 -31.737 -17.910 1.00 41.72 100 GLU A O 1
ATOM 782 N N . GLY A 1 101 ? 20.587 -33.743 -17.174 1.00 40.22 101 GLY A N 1
ATOM 783 C CA . GLY A 1 101 ? 20.484 -35.177 -16.974 1.00 40.22 101 GLY A CA 1
ATOM 784 C C . GLY A 1 101 ? 20.812 -35.553 -15.525 1.00 40.22 101 GLY A C 1
ATOM 785 O O . GLY A 1 101 ? 21.800 -35.113 -14.941 1.00 40.22 101 GLY A O 1
ATOM 786 N N . LEU A 1 102 ? 19.977 -36.418 -14.954 1.00 49.31 102 LEU A N 1
ATOM 787 C CA . LEU A 1 102 ? 20.337 -37.296 -13.844 1.00 49.31 102 LEU A CA 1
ATOM 788 C C . LEU A 1 102 ? 20.689 -38.657 -14.449 1.00 49.31 102 LEU A C 1
ATOM 790 O O . LEU A 1 102 ? 19.848 -39.549 -14.438 1.00 49.31 102 LEU A O 1
ATOM 794 N N . ALA A 1 103 ? 21.885 -38.790 -15.028 1.00 50.34 103 ALA A N 1
ATOM 795 C CA . ALA A 1 103 ? 22.583 -40.067 -15.226 1.00 50.34 103 ALA A CA 1
ATOM 796 C C . ALA A 1 103 ? 23.883 -39.861 -16.020 1.00 50.34 103 ALA A C 1
ATOM 798 O O . ALA A 1 103 ? 23.938 -40.161 -17.204 1.00 50.34 103 ALA A O 1
ATOM 799 N N . GLU A 1 104 ? 24.960 -39.456 -15.351 1.00 46.31 104 GLU A N 1
ATOM 800 C CA . GLU A 1 104 ? 26.271 -40.017 -15.681 1.00 46.31 104 GLU A CA 1
ATOM 801 C C . GLU A 1 104 ? 26.865 -40.616 -14.402 1.00 46.31 104 GLU A C 1
ATOM 803 O O . GLU A 1 104 ? 27.176 -39.913 -13.445 1.00 46.31 104 GLU A O 1
ATOM 808 N N . SER A 1 105 ? 26.895 -41.956 -14.386 1.00 51.72 105 SER A N 1
ATOM 809 C CA . SER A 1 105 ? 27.908 -42.829 -13.768 1.00 51.72 105 SER A CA 1
ATOM 810 C C . SER A 1 105 ? 28.518 -42.355 -12.434 1.00 51.72 105 SER A C 1
ATOM 812 O O . SER A 1 105 ? 29.345 -41.457 -12.389 1.00 51.72 105 SER A O 1
ATOM 814 N N . GLY A 1 106 ? 28.285 -43.003 -11.293 1.00 51.47 106 GLY A N 1
ATOM 815 C CA . GLY A 1 106 ? 28.450 -44.444 -11.166 1.00 51.47 106 GLY A CA 1
ATOM 816 C C . GLY A 1 106 ? 29.812 -44.881 -11.707 1.00 51.47 106 GLY A C 1
ATOM 817 O O . GLY A 1 106 ? 29.812 -45.544 -12.730 1.00 51.47 106 GLY A O 1
ATOM 818 N N . LEU A 1 107 ? 30.924 -44.446 -11.090 1.00 51.16 107 LEU A N 1
ATOM 819 C CA . LEU A 1 107 ? 32.234 -45.130 -11.002 1.00 51.16 107 LEU A CA 1
ATOM 820 C C . LEU A 1 107 ? 33.312 -44.166 -10.457 1.00 51.16 107 LEU A C 1
ATOM 822 O O . LEU A 1 107 ? 34.077 -43.557 -11.195 1.00 51.16 107 LEU A O 1
ATOM 826 N N . THR A 1 108 ? 33.432 -44.084 -9.133 1.00 46.06 108 THR A N 1
ATOM 827 C CA . THR A 1 108 ? 34.747 -43.902 -8.497 1.00 46.06 108 THR A CA 1
ATOM 828 C C . THR A 1 108 ? 34.964 -45.112 -7.603 1.00 46.06 108 THR A C 1
ATOM 830 O O . THR A 1 108 ? 34.713 -45.097 -6.403 1.00 46.06 108 THR A O 1
ATOM 833 N N . ALA A 1 109 ? 35.325 -46.212 -8.256 1.00 40.44 109 ALA A N 1
ATOM 834 C CA . ALA A 1 109 ? 35.990 -47.343 -7.642 1.00 40.44 109 ALA A CA 1
ATOM 835 C C . ALA A 1 109 ? 37.407 -47.359 -8.217 1.00 40.44 109 ALA A C 1
ATOM 837 O O . ALA A 1 109 ? 37.567 -47.659 -9.399 1.00 40.44 109 ALA A O 1
ATOM 838 N N . LEU A 1 110 ? 38.373 -46.932 -7.401 1.00 43.72 110 LEU A N 1
ATOM 839 C CA . LEU A 1 110 ? 39.724 -47.476 -7.198 1.00 43.72 110 LEU A CA 1
ATOM 840 C C . LEU A 1 110 ? 40.500 -46.533 -6.271 1.00 43.72 110 LEU A C 1
ATOM 842 O O . LEU A 1 110 ? 40.590 -45.329 -6.595 1.00 43.72 110 LEU A O 1
#

Solvent-accessible surface area (backbone atoms only — not comparable to full-atom values): 7629 Å² total; per-residue (Å²): 142,87,87,84,87,74,98,67,55,71,64,46,60,74,72,68,54,67,95,66,77,82,56,65,77,76,74,52,86,42,47,70,60,44,51,50,35,54,74,67,70,67,60,59,56,71,72,48,41,64,72,43,99,76,52,63,55,73,65,55,53,50,52,23,51,52,50,36,42,76,68,60,54,41,74,82,69,91,51,96,92,65,66,79,78,64,71,67,86,79,77,87,80,65,96,71,86,80,92,74,79,95,79,79,74,95,78,93,83,132

Nearest PDB structures (foldseek):
  5vhe-assembly1_A  TM=8.703E-01  e=2.437E-03  Bos taurus
  8szs-assembly1_A  TM=9.292E-01  e=3.009E-03  Felis catus
  8szq-assembly1_A  TM=9.372E-01  e=3.985E-03  Felis catus
  8szp-assembly2_B  TM=9.325E-01  e=4.586E-03  Homo sapiens
  8szp-assembly1_A  TM=9.457E-01  e=6.989E-03  Homo sapiens

Sequence (110 aa):
PGVSYHMFSSHTFEQDLQEYQLPEMLRVGLEDLVLQILLLDLGEPTSFLAKAVNPPSALAMKNSLKLLESLGAVEVEWTNGDALRRITSSRTEDMNESCEGLAESGLTAL

Secondary structure (DSSP, 8-state):
-------S-HHIIIIIS-SSPPPGGGTS--HHHHHHHHHTT---HHHHHTTSSSPPPHHHHHHHHHHHHHTTS------TT--------------------S--------

Mean predicted aligned error: 12.63 Å

Radius of gyration: 25.02 Å; Cα contacts (8 Å, |Δi|>4): 53; chains: 1; bounding box: 76×60×54 Å

pLDDT: mean 78.21, std 19.91, range [38.12, 96.75]